Protein AF-A0A484WWQ5-F1 (afdb_monomer_lite)

Sequence (40 aa):
MTSRYIAIDWGSTNLRAWLYQGEQCLGEQAIRSRRYASEW

Secondary structure (DSSP, 8-state):
-PPEEEEEEE-SSEEEEEEEETTEEEEEEEEE-GGG----

Foldseek 3Di:
DFDWDKDWDDDPFKIKIFIDRHPDTPDIDIDGHPVPPDDD

Radius of gyration: 13.58 Å; chains: 1; bounding box: 33×15×36 Å

Structure (mmCIF, N/CA/C/O backbone):
data_AF-A0A484WWQ5-F1
#
_entry.id   AF-A0A484WWQ5-F1
#
loop_
_atom_site.group_PDB
_atom_site.id
_atom_site.type_symbol
_atom_site.label_atom_id
_atom_site.label_alt_id
_atom_site.label_comp_id
_atom_site.label_asym_id
_atom_site.label_entity_id
_atom_site.label_seq_id
_atom_site.pdbx_PDB_ins_code
_atom_site.Cartn_x
_atom_site.Cartn_y
_atom_site.Cartn_z
_atom_site.occupancy
_atom_site.B_iso_or_equiv
_atom_site.auth_seq_id
_atom_site.auth_comp_id
_atom_site.auth_asym_id
_atom_site.auth_atom_id
_atom_sit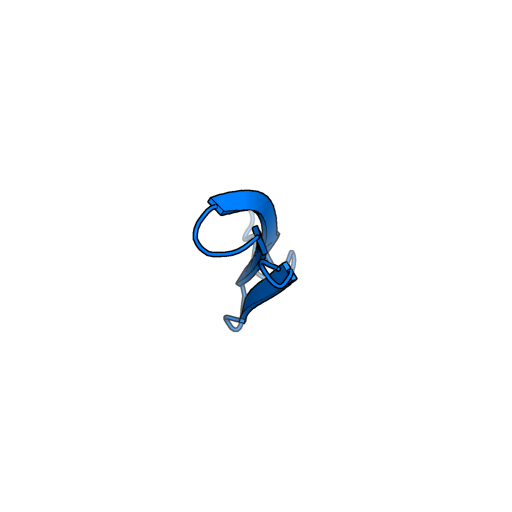e.pdbx_PDB_model_num
ATOM 1 N N . MET A 1 1 ? -12.829 4.223 18.447 1.00 60.34 1 MET A N 1
ATOM 2 C CA . MET A 1 1 ? -11.769 3.334 17.919 1.00 60.34 1 MET A CA 1
ATOM 3 C C . MET A 1 1 ? -11.570 3.667 16.457 1.00 60.34 1 MET A C 1
ATOM 5 O O . MET A 1 1 ? -12.502 3.476 15.691 1.00 60.34 1 MET A O 1
ATOM 9 N N . THR A 1 2 ? -10.412 4.198 16.074 1.00 81.44 2 THR A N 1
ATOM 10 C CA . THR A 1 2 ? -10.039 4.303 14.658 1.00 81.44 2 THR A CA 1
ATOM 11 C C . THR A 1 2 ? -9.168 3.100 14.321 1.00 81.44 2 THR A C 1
ATOM 13 O O . THR A 1 2 ? -8.181 2.837 15.010 1.00 81.44 2 THR A O 1
ATOM 16 N N . SER A 1 3 ? -9.576 2.305 13.331 1.00 92.38 3 SER A N 1
ATOM 17 C CA . SER A 1 3 ? -8.775 1.179 12.853 1.00 92.38 3 SER A CA 1
ATOM 18 C C . SER A 1 3 ? -7.493 1.686 12.191 1.00 92.38 3 SER A C 1
ATOM 20 O O . SER A 1 3 ? -7.438 2.801 11.663 1.00 92.38 3 SER A O 1
ATOM 22 N N . ARG A 1 4 ? -6.448 0.855 12.234 1.00 96.75 4 ARG A N 1
ATOM 23 C CA . ARG A 1 4 ? -5.241 1.046 11.429 1.00 96.75 4 ARG A CA 1
ATOM 24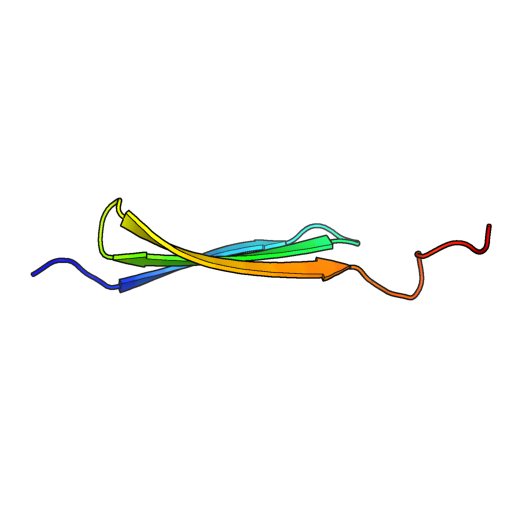 C C . ARG A 1 4 ? -5.298 0.118 10.232 1.00 96.75 4 ARG A C 1
ATOM 26 O O . ARG A 1 4 ? -5.716 -1.030 10.376 1.00 96.75 4 ARG A O 1
ATOM 33 N N . TYR A 1 5 ? -4.875 0.609 9.078 1.00 96.94 5 TYR A N 1
ATOM 34 C CA . TYR A 1 5 ? -4.809 -0.185 7.858 1.00 96.94 5 TYR A CA 1
ATOM 35 C C . TYR A 1 5 ? -3.616 0.225 7.002 1.00 96.94 5 TYR A C 1
ATOM 37 O O . TYR A 1 5 ? -3.074 1.323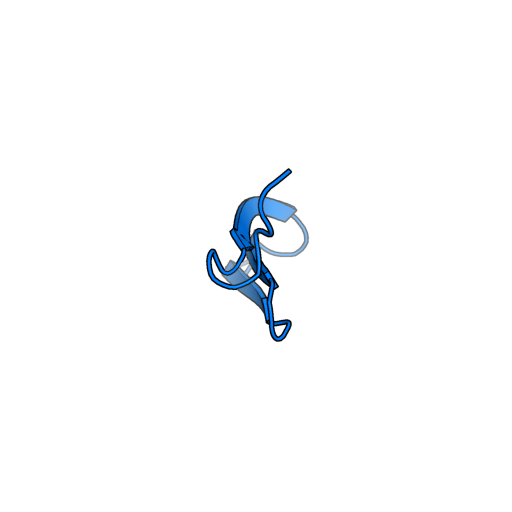 7.145 1.00 96.94 5 TYR A O 1
ATOM 45 N N . ILE A 1 6 ? -3.210 -0.688 6.121 1.00 98.06 6 ILE A N 1
ATOM 46 C CA . ILE A 1 6 ? -2.191 -0.432 5.109 1.00 98.06 6 ILE A CA 1
ATOM 47 C C . ILE A 1 6 ? -2.898 -0.337 3.762 1.00 98.06 6 ILE A C 1
ATOM 49 O O . ILE A 1 6 ? -3.564 -1.285 3.349 1.00 98.06 6 ILE A O 1
ATOM 53 N N . ALA A 1 7 ? -2.756 0.801 3.088 1.00 97.94 7 ALA A N 1
ATOM 54 C CA . ALA A 1 7 ? -3.136 0.935 1.688 1.00 97.94 7 ALA A CA 1
ATOM 55 C C . ALA A 1 7 ? -1.934 0.553 0.821 1.00 97.94 7 ALA A C 1
ATOM 57 O O . ALA A 1 7 ? -0.820 0.997 1.101 1.00 97.94 7 ALA A O 1
ATOM 58 N N . ILE A 1 8 ? -2.149 -0.266 -0.209 1.00 97.75 8 ILE A N 1
ATOM 59 C CA . ILE A 1 8 ? -1.104 -0.671 -1.153 1.00 97.75 8 ILE A CA 1
ATOM 60 C C . ILE A 1 8 ? -1.548 -0.335 -2.573 1.00 97.75 8 ILE A C 1
ATOM 62 O O . ILE A 1 8 ? -2.625 -0.741 -3.002 1.00 97.75 8 ILE A O 1
ATOM 66 N N . ASP A 1 9 ? -0.678 0.366 -3.294 1.00 97.06 9 ASP A N 1
ATOM 67 C CA . ASP A 1 9 ? -0.731 0.540 -4.744 1.00 97.06 9 ASP A CA 1
ATOM 68 C C . ASP A 1 9 ? 0.397 -0.296 -5.360 1.00 97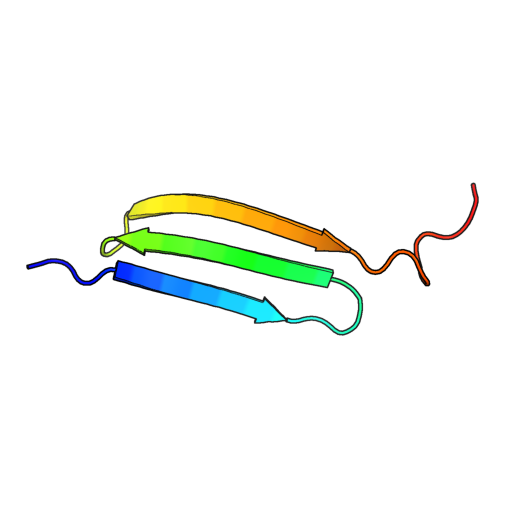.06 9 ASP A C 1
ATOM 70 O O . ASP A 1 9 ? 1.585 -0.043 -5.125 1.00 97.06 9 ASP A O 1
ATOM 74 N N . TRP A 1 10 ? 0.024 -1.350 -6.087 1.00 95.44 10 TRP A N 1
ATOM 75 C CA . TRP A 1 10 ? 0.952 -2.349 -6.611 1.00 95.44 10 TRP A CA 1
ATOM 76 C C . TRP A 1 10 ? 0.952 -2.347 -8.139 1.00 95.44 10 TRP A C 1
ATOM 78 O O . TRP A 1 10 ? 0.287 -3.148 -8.795 1.00 95.44 10 TRP A O 1
ATOM 88 N N . GLY A 1 11 ? 1.755 -1.452 -8.709 1.00 92.31 11 GLY A N 1
ATOM 89 C CA . GLY A 1 11 ? 2.080 -1.455 -10.129 1.00 92.31 11 GLY A CA 1
ATOM 90 C C . GLY A 1 11 ? 3.132 -2.511 -10.486 1.00 92.31 11 GLY A C 1
ATOM 91 O O . GLY A 1 11 ? 3.886 -2.995 -9.643 1.00 92.31 11 GLY A O 1
ATOM 92 N N . SER A 1 12 ? 3.247 -2.839 -11.773 1.00 90.06 12 SER A N 1
ATOM 93 C CA . SER A 1 12 ? 4.191 -3.853 -12.278 1.00 90.06 12 SER A CA 1
ATOM 94 C C . SER A 1 12 ? 5.670 -3.537 -12.007 1.00 90.06 12 SER A C 1
ATOM 96 O O . SER A 1 12 ? 6.485 -4.451 -11.896 1.00 90.06 12 SER A O 1
ATOM 98 N N . THR A 1 13 ? 6.027 -2.255 -11.882 1.00 89.94 13 THR A N 1
ATOM 99 C CA . THR A 1 13 ? 7.408 -1.783 -11.659 1.00 89.94 13 THR A CA 1
ATOM 100 C C . THR A 1 13 ? 7.576 -0.921 -10.408 1.00 89.94 13 THR A C 1
ATOM 102 O O . THR A 1 13 ? 8.710 -0.644 -10.008 1.00 89.94 13 THR A O 1
ATOM 105 N N . ASN A 1 14 ? 6.471 -0.517 -9.776 1.00 93.12 14 ASN A N 1
ATOM 106 C CA . ASN A 1 14 ? 6.444 0.376 -8.622 1.00 93.12 14 ASN A CA 1
ATOM 107 C C . ASN A 1 14 ? 5.458 -0.161 -7.582 1.00 93.12 14 ASN A C 1
ATOM 109 O O . ASN A 1 14 ? 4.303 -0.416 -7.904 1.00 93.12 14 ASN A O 1
ATOM 113 N N . LEU A 1 15 ? 5.911 -0.281 -6.340 1.00 95.50 15 LEU A N 1
ATOM 114 C CA . LEU A 1 15 ? 5.095 -0.618 -5.182 1.00 95.50 15 LEU A CA 1
ATOM 115 C C . LEU A 1 15 ? 5.088 0.578 -4.235 1.00 95.50 15 LEU A C 1
ATOM 117 O O . LEU A 1 15 ? 6.152 1.089 -3.883 1.00 95.50 15 LEU A O 1
ATOM 121 N N . ARG A 1 16 ? 3.907 1.011 -3.805 1.00 97.38 16 ARG A N 1
ATOM 122 C CA . ARG A 1 16 ? 3.735 2.073 -2.811 1.00 97.38 16 ARG A CA 1
ATOM 123 C C . ARG A 1 16 ? 2.834 1.573 -1.694 1.00 97.38 16 ARG A C 1
ATOM 125 O O . ARG A 1 16 ? 1.858 0.870 -1.948 1.00 97.38 16 ARG A O 1
ATOM 132 N N . ALA A 1 17 ? 3.179 1.916 -0.463 1.00 98.06 17 ALA A N 1
ATOM 133 C CA . ALA A 1 17 ? 2.439 1.517 0.719 1.00 98.06 17 ALA A CA 1
ATOM 134 C C . ALA A 1 17 ? 2.313 2.686 1.694 1.00 98.06 17 ALA A C 1
ATOM 136 O O . ALA A 1 17 ? 3.270 3.434 1.902 1.00 98.06 17 ALA A O 1
ATOM 137 N N . TRP A 1 18 ? 1.153 2.795 2.337 1.00 98.50 18 TRP A N 1
ATOM 138 C CA . TRP A 1 18 ? 0.868 3.811 3.349 1.00 98.50 18 TRP A CA 1
ATOM 139 C C . TRP A 1 18 ? 0.275 3.187 4.595 1.00 98.50 18 TRP A C 1
ATOM 141 O O . TRP A 1 18 ? -0.604 2.332 4.496 1.00 98.50 18 TRP A O 1
ATOM 151 N N . LEU A 1 19 ? 0.700 3.666 5.762 1.00 98.25 19 LEU A N 1
ATOM 152 C CA . LEU A 1 19 ? 0.070 3.345 7.037 1.00 98.25 19 LEU A CA 1
ATOM 153 C C . LEU A 1 19 ? -0.922 4.449 7.405 1.00 98.25 19 LEU A C 1
ATOM 155 O O . LEU A 1 19 ? -0.521 5.591 7.625 1.00 98.25 19 LEU A O 1
ATOM 159 N N . TYR A 1 20 ? -2.193 4.086 7.541 1.00 97.94 20 TYR A N 1
ATOM 160 C CA . TYR A 1 20 ? -3.257 4.997 7.948 1.00 97.94 20 TYR A CA 1
ATOM 161 C C . TYR A 1 20 ? -3.816 4.654 9.331 1.00 97.94 20 TYR A C 1
ATOM 163 O O . TYR A 1 20 ? -3.879 3.487 9.731 1.00 97.94 20 TYR A O 1
ATOM 171 N N . GLN A 1 21 ? -4.269 5.686 10.044 1.00 97.62 21 GLN A N 1
ATOM 172 C CA . GLN A 1 21 ? -5.167 5.583 11.194 1.00 97.62 21 GLN A CA 1
ATOM 173 C C . GLN A 1 21 ? -6.398 6.460 10.931 1.00 97.62 21 GLN A C 1
ATOM 175 O O . GLN A 1 21 ? -6.329 7.684 11.033 1.00 97.62 21 GLN A O 1
ATOM 180 N N . GLY A 1 22 ? -7.527 5.840 10.574 1.00 94.50 22 GLY A N 1
ATOM 181 C CA . GLY A 1 22 ? -8.638 6.581 9.965 1.00 94.50 22 GLY A CA 1
ATOM 182 C C . GLY A 1 22 ? -8.182 7.260 8.668 1.00 94.50 22 GLY A C 1
ATOM 183 O O . GLY A 1 22 ? -7.569 6.613 7.830 1.00 94.50 22 GLY A O 1
ATOM 184 N N . GLU A 1 23 ? -8.419 8.562 8.526 1.00 94.25 23 GLU A N 1
ATOM 185 C CA . GLU A 1 23 ? -7.993 9.344 7.351 1.00 94.25 23 GLU A CA 1
ATOM 186 C C . GLU A 1 23 ? -6.567 9.913 7.476 1.00 94.25 23 GLU A C 1
ATOM 188 O O . GLU A 1 23 ? -6.030 10.487 6.529 1.00 94.25 23 GLU A O 1
ATOM 193 N N . GLN A 1 24 ? -5.923 9.754 8.637 1.00 96.94 24 GLN A N 1
ATOM 194 C CA . GLN A 1 24 ? -4.590 10.295 8.879 1.00 96.94 24 GLN A CA 1
ATOM 195 C C . GLN A 1 24 ? -3.508 9.358 8.335 1.00 96.94 24 GLN A C 1
ATOM 197 O O . GLN A 1 24 ? -3.386 8.216 8.785 1.00 96.94 24 GLN A O 1
ATOM 202 N N . CYS A 1 25 ? -2.676 9.871 7.427 1.00 97.25 25 CYS A N 1
ATOM 203 C CA . CYS A 1 25 ? -1.462 9.191 6.984 1.00 97.25 25 CYS A CA 1
ATOM 204 C C . CYS A 1 25 ? -0.371 9.325 8.054 1.00 97.25 25 CYS A C 1
ATOM 206 O O . CYS A 1 25 ? -0.003 10.433 8.447 1.00 97.25 25 CYS A O 1
ATOM 208 N N . LEU A 1 26 ? 0.134 8.189 8.530 1.00 98.00 26 LEU A N 1
ATOM 209 C CA . LEU A 1 26 ? 1.204 8.111 9.524 1.00 98.00 26 LEU A CA 1
ATOM 210 C C . LEU A 1 26 ? 2.577 7.865 8.885 1.00 98.00 26 LEU A C 1
ATOM 212 O O . LEU A 1 26 ? 3.598 8.113 9.522 1.00 98.00 26 LEU A O 1
ATOM 216 N N . GLY A 1 27 ? 2.611 7.368 7.646 1.00 97.75 27 GLY A N 1
ATOM 217 C CA . GLY A 1 27 ? 3.847 7.132 6.905 1.00 97.75 27 GLY A CA 1
ATOM 218 C C . GLY A 1 27 ? 3.615 6.537 5.518 1.00 97.75 27 GLY A C 1
ATOM 219 O O . GLY A 1 27 ? 2.597 5.889 5.276 1.00 97.75 27 GLY A O 1
ATOM 220 N N . GLU A 1 28 ? 4.589 6.740 4.630 1.00 97.25 28 GLU A N 1
ATOM 221 C CA . GLU A 1 28 ? 4.632 6.220 3.257 1.00 97.25 28 GLU A CA 1
ATOM 222 C C . GLU A 1 28 ? 5.963 5.502 3.007 1.00 97.25 28 GLU A C 1
ATOM 224 O O . GLU A 1 28 ? 7.011 5.914 3.506 1.00 97.25 28 GLU A O 1
ATOM 229 N N . GLN A 1 29 ? 5.915 4.431 2.215 1.00 97.12 29 GLN A N 1
ATOM 230 C CA . GLN A 1 29 ? 7.078 3.758 1.648 1.00 97.12 29 GLN A CA 1
ATOM 231 C C . GLN A 1 29 ? 6.849 3.489 0.163 1.00 97.12 29 GLN A C 1
ATOM 233 O O . GLN A 1 29 ? 5.751 3.112 -0.248 1.00 97.12 29 GLN A O 1
ATOM 238 N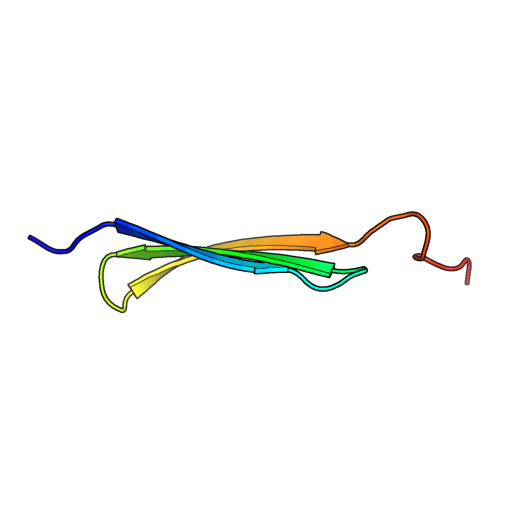 N . ALA A 1 30 ? 7.901 3.630 -0.642 1.00 93.75 30 ALA A N 1
ATOM 239 C CA . ALA A 1 30 ? 7.860 3.328 -2.066 1.00 93.75 30 ALA A CA 1
ATOM 240 C C . ALA A 1 30 ? 9.093 2.528 -2.489 1.00 93.75 30 ALA A C 1
ATOM 242 O O . ALA A 1 30 ? 10.227 2.871 -2.160 1.00 93.75 30 ALA A O 1
ATOM 243 N N . ILE A 1 31 ? 8.863 1.462 -3.249 1.00 92.62 31 ILE A N 1
ATOM 244 C CA . ILE A 1 31 ? 9.896 0.593 -3.804 1.00 92.62 31 ILE A CA 1
ATOM 245 C C . ILE A 1 31 ? 9.720 0.562 -5.317 1.00 92.62 31 ILE A C 1
ATOM 247 O O . ILE A 1 31 ? 8.623 0.334 -5.826 1.00 92.62 31 ILE A O 1
ATOM 251 N N . ARG A 1 32 ? 10.817 0.752 -6.051 1.00 88.62 32 ARG A N 1
ATOM 252 C CA . ARG A 1 32 ? 10.853 0.576 -7.506 1.00 88.62 32 ARG A CA 1
ATOM 253 C C . ARG A 1 32 ? 11.682 -0.643 -7.861 1.00 88.62 32 ARG A C 1
ATOM 255 O O . ARG A 1 32 ? 12.723 -0.901 -7.253 1.00 88.62 32 ARG A O 1
ATOM 262 N N . SER A 1 33 ? 11.232 -1.402 -8.852 1.00 85.44 33 SER A N 1
ATOM 263 C CA . SER A 1 33 ? 11.995 -2.543 -9.347 1.00 85.44 33 SER A CA 1
ATOM 264 C C . SER A 1 33 ? 13.330 -2.064 -9.932 1.00 85.44 33 SER A C 1
ATOM 266 O O . SER A 1 33 ? 13.362 -1.274 -10.873 1.00 85.44 33 SER A O 1
ATOM 268 N N . ARG A 1 34 ? 14.449 -2.565 -9.394 1.00 79.50 34 ARG A 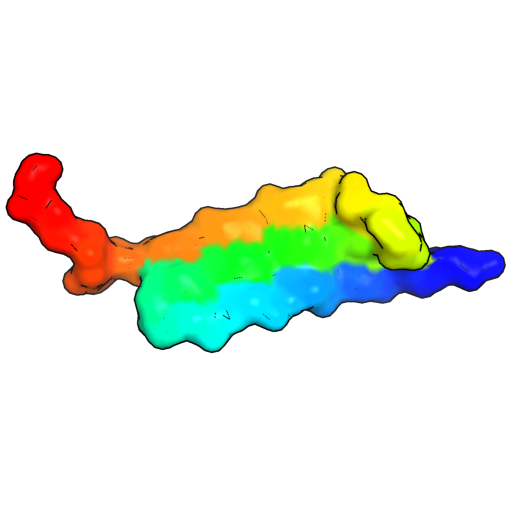N 1
ATOM 269 C CA . ARG A 1 34 ? 15.790 -2.250 -9.922 1.00 79.50 34 ARG A CA 1
ATOM 270 C C . ARG A 1 34 ? 16.019 -2.775 -11.342 1.00 79.50 34 ARG A C 1
ATOM 272 O O . ARG A 1 34 ? 16.850 -2.233 -12.048 1.00 79.50 34 ARG A O 1
ATOM 279 N N . ARG A 1 35 ? 15.251 -3.780 -11.783 1.00 69.44 35 ARG A N 1
ATOM 280 C CA . ARG A 1 35 ? 15.315 -4.330 -13.151 1.00 69.44 35 ARG A CA 1
ATOM 281 C C . ARG A 1 35 ? 14.917 -3.337 -14.250 1.00 69.44 35 ARG A C 1
ATOM 283 O O . ARG A 1 35 ? 15.324 -3.541 -15.383 1.00 69.44 35 ARG A O 1
ATOM 290 N N . TYR A 1 36 ? 14.145 -2.299 -13.923 1.00 60.09 36 TYR A N 1
ATOM 291 C CA . TYR A 1 36 ? 13.726 -1.249 -14.862 1.00 60.09 36 TYR A CA 1
ATOM 292 C C . TYR A 1 36 ? 14.312 0.128 -14.513 1.00 60.09 36 TYR A C 1
ATOM 294 O O . TYR A 1 36 ? 13.899 1.137 -15.079 1.00 60.09 36 TYR A O 1
ATOM 302 N N . ALA A 1 37 ? 15.265 0.192 -13.578 1.00 62.75 37 ALA A N 1
ATOM 303 C CA . ALA A 1 37 ? 16.065 1.390 -13.356 1.00 62.75 37 ALA A CA 1
ATOM 304 C C . ALA A 1 37 ? 17.130 1.440 -14.460 1.00 62.75 37 ALA A C 1
ATOM 306 O O . ALA A 1 37 ? 18.269 1.040 -14.246 1.00 62.75 37 ALA A O 1
ATOM 307 N N . SER A 1 38 ? 16.712 1.796 -15.677 1.00 60.22 38 SER A N 1
ATOM 308 C CA . SER A 1 38 ? 17.612 1.870 -16.822 1.00 60.22 38 SER A CA 1
ATOM 309 C C . SER A 1 38 ? 18.707 2.903 -16.583 1.00 60.22 38 SER A C 1
ATOM 311 O O . SER A 1 38 ? 18.449 4.014 -16.124 1.00 60.22 38 SER A O 1
ATOM 313 N N . GLU A 1 39 ? 19.911 2.456 -16.910 1.00 57.94 39 GLU A N 1
ATOM 314 C CA . GLU A 1 39 ? 21.194 3.138 -16.886 1.00 57.94 39 GLU A CA 1
ATOM 315 C C . GLU A 1 39 ? 21.156 4.401 -17.757 1.00 57.94 39 GLU A C 1
ATOM 317 O O . GLU A 1 39 ? 21.147 4.304 -18.982 1.00 57.94 39 GLU A O 1
ATOM 322 N N . TRP A 1 40 ? 21.133 5.566 -17.108 1.00 50.06 40 TRP A N 1
ATOM 323 C CA . TRP A 1 40 ? 21.620 6.846 -17.623 1.00 50.06 40 TRP A CA 1
ATOM 324 C C . TRP A 1 40 ? 22.213 7.634 -16.458 1.00 50.06 40 TRP A C 1
ATOM 326 O O . TRP A 1 40 ? 21.546 7.697 -15.398 1.00 50.06 40 TRP A O 1
#

InterPro domains:
  IPR042258 2-keto-3-deoxy-galactonokinase, N-terminal [G3DSA:3.30.420.300] (1-37)

pLDDT: mean 88.41, std 13.91, range [50.06, 98.5]

Organism: NCBI:txid69218